Protein AF-A0A3B8KZJ3-F1 (afdb_monomer_lite)

Sequence (94 aa):
MYQVWADASAAFGMRLHFCVLSVMMGHSCVAVPYDPKVSSFANEWHLPQWSGVGMLPALEARDDDLPGRLAETREALTITMRDALEKVFPGRSK

Secondary structure (DSSP, 8-state):
--HHHHT-S-EEESSHHHHHHHHHTT--EEE--SSHHHHHHHHHTT--B--SSSS---S-S--TTHHHHHHHHHHHHHHHHHHHHHHHSTT---

Structure (mmCIF, N/CA/C/O backbone):
data_AF-A0A3B8KZJ3-F1
#
_entry.id   AF-A0A3B8KZJ3-F1
#
loop_
_atom_site.group_PDB
_atom_site.id
_atom_site.type_symbol
_atom_site.label_atom_id
_atom_site.label_alt_id
_atom_site.label_comp_id
_atom_site.label_asym_id
_atom_site.label_entity_id
_atom_site.label_seq_id
_atom_site.pdbx_PDB_ins_code
_atom_site.Cartn_x
_atom_site.Cartn_y
_atom_site.Cartn_z
_atom_site.occupancy
_atom_site.B_iso_or_equiv
_atom_site.auth_seq_id
_atom_site.auth_comp_id
_atom_site.auth_asym_id
_atom_site.auth_atom_id
_atom_site.pdbx_PDB_model_num
ATOM 1 N N . MET A 1 1 ? -13.630 -15.453 0.209 1.00 53.00 1 MET A N 1
ATOM 2 C CA . MET A 1 1 ? -12.434 -14.840 -0.410 1.00 53.00 1 MET A CA 1
ATOM 3 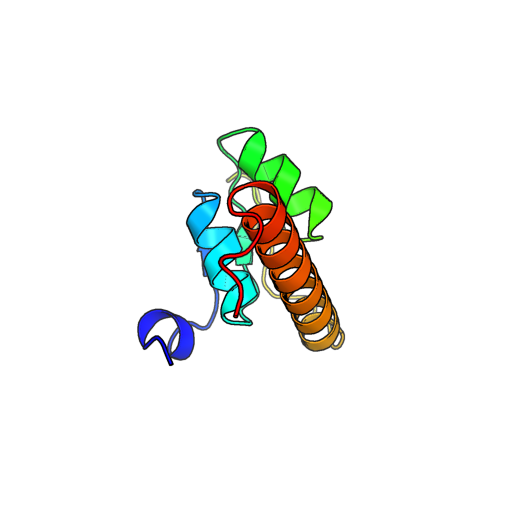C C . MET A 1 1 ? -12.893 -14.156 -1.690 1.00 53.00 1 MET A C 1
ATOM 5 O O . MET A 1 1 ? -13.686 -14.763 -2.398 1.00 53.00 1 MET A O 1
ATOM 9 N N . TYR A 1 2 ? -12.525 -12.896 -1.945 1.00 72.69 2 TYR A N 1
ATOM 10 C CA . TYR A 1 2 ? -12.969 -12.198 -3.160 1.00 72.69 2 TYR A CA 1
ATOM 11 C C . TYR A 1 2 ? -12.239 -12.777 -4.373 1.00 72.69 2 TYR A C 1
ATOM 13 O O . TYR A 1 2 ? -11.019 -12.669 -4.465 1.00 72.69 2 TYR A O 1
ATOM 21 N N . GLN A 1 3 ? -12.993 -13.397 -5.279 1.00 78.12 3 GLN A N 1
ATOM 22 C CA . GLN A 1 3 ? -12.465 -14.216 -6.374 1.00 78.12 3 GLN A CA 1
ATOM 23 C C . GLN A 1 3 ? -11.489 -13.451 -7.284 1.00 78.12 3 GLN A C 1
ATOM 25 O O . GLN A 1 3 ? -10.453 -13.977 -7.661 1.00 78.12 3 GLN A O 1
ATOM 30 N N . VAL A 1 4 ? -11.746 -12.157 -7.506 1.00 82.06 4 VAL A N 1
ATOM 31 C CA . VAL A 1 4 ? -10.887 -11.273 -8.313 1.00 82.06 4 VAL A CA 1
ATOM 32 C C . VAL A 1 4 ? -9.468 -11.121 -7.751 1.00 82.06 4 VAL A C 1
ATOM 34 O O . VAL A 1 4 ? -8.528 -11.029 -8.530 1.00 82.06 4 VAL A O 1
ATOM 37 N N . TRP A 1 5 ? -9.292 -11.092 -6.425 1.00 82.12 5 TRP A N 1
ATOM 38 C CA . TRP A 1 5 ? -7.956 -11.012 -5.819 1.00 82.12 5 TRP A CA 1
ATOM 39 C C . TRP A 1 5 ? -7.301 -12.389 -5.739 1.00 82.12 5 TRP A C 1
ATOM 41 O O . TRP A 1 5 ? -6.123 -12.511 -6.046 1.00 82.12 5 TRP A O 1
ATOM 51 N N . ALA A 1 6 ? -8.070 -13.431 -5.412 1.00 78.81 6 ALA A N 1
ATOM 52 C CA . ALA A 1 6 ? -7.555 -14.796 -5.298 1.00 78.81 6 ALA A CA 1
ATOM 53 C C . ALA A 1 6 ? -6.913 -15.315 -6.598 1.00 78.81 6 ALA A C 1
ATOM 55 O O . ALA A 1 6 ? -5.894 -15.998 -6.537 1.00 78.81 6 ALA A O 1
ATOM 56 N N . ASP A 1 7 ? -7.476 -14.952 -7.753 1.00 82.94 7 ASP A N 1
ATOM 57 C CA . ASP A 1 7 ? -6.987 -15.389 -9.066 1.00 82.94 7 ASP A CA 1
ATOM 58 C C . ASP A 1 7 ? -5.893 -14.463 -9.641 1.00 82.94 7 ASP A C 1
ATOM 60 O O . ASP A 1 7 ? -5.313 -14.747 -10.692 1.00 82.94 7 ASP A O 1
ATOM 64 N N . ALA A 1 8 ? -5.596 -13.339 -8.979 1.00 80.00 8 ALA A N 1
ATOM 65 C CA . ALA A 1 8 ? -4.649 -12.348 -9.472 1.00 80.00 8 ALA A CA 1
ATOM 66 C C . ALA A 1 8 ? -3.210 -12.660 -9.037 1.00 80.00 8 ALA A C 1
ATOM 68 O O . ALA A 1 8 ? -2.897 -12.745 -7.850 1.00 80.00 8 ALA A O 1
ATOM 69 N N . SER A 1 9 ? -2.292 -12.721 -10.005 1.00 75.25 9 SER A N 1
ATOM 70 C CA . SER A 1 9 ? -0.850 -12.833 -9.731 1.00 75.25 9 SER A CA 1
ATOM 71 C C . SER A 1 9 ? -0.223 -11.517 -9.253 1.00 75.25 9 SER A C 1
ATOM 73 O O . SER A 1 9 ? 0.870 -11.526 -8.695 1.00 75.25 9 SER A O 1
ATOM 75 N N . ALA A 1 10 ? -0.891 -10.385 -9.494 1.00 77.62 10 ALA A N 1
ATOM 76 C CA . ALA A 1 10 ? -0.404 -9.052 -9.163 1.00 77.62 10 ALA A CA 1
ATOM 77 C C . ALA A 1 10 ? -1.544 -8.025 -9.131 1.00 77.62 10 ALA A C 1
ATOM 79 O O . ALA A 1 10 ? -2.524 -8.163 -9.865 1.00 77.62 10 ALA A O 1
ATOM 80 N N . ALA A 1 11 ? -1.382 -6.962 -8.341 1.00 87.44 11 ALA A N 1
ATOM 81 C CA . ALA A 1 11 ? -2.299 -5.825 -8.314 1.00 87.44 11 ALA A CA 1
ATOM 82 C C . ALA A 1 11 ? -1.579 -4.532 -8.733 1.00 87.44 11 ALA A C 1
ATOM 84 O O . ALA A 1 11 ? -0.515 -4.205 -8.211 1.00 87.44 11 ALA A O 1
ATOM 85 N N . PHE A 1 12 ? -2.180 -3.777 -9.656 1.00 89.56 12 PHE A N 1
ATOM 86 C CA . PHE A 1 12 ? -1.682 -2.478 -10.121 1.00 89.56 12 PHE A CA 1
ATOM 87 C C . PHE A 1 12 ? -2.799 -1.447 -10.021 1.00 89.56 12 PHE A C 1
ATOM 89 O O . PHE A 1 12 ? -3.873 -1.621 -10.600 1.00 89.56 12 PHE A O 1
ATOM 96 N N . GLY A 1 13 ? -2.563 -0.385 -9.257 1.00 90.38 13 GLY A N 1
ATOM 97 C CA . GLY A 1 13 ? -3.634 0.471 -8.772 1.00 90.38 13 GLY A CA 1
ATOM 98 C C . GLY A 1 13 ? -3.338 1.950 -8.876 1.00 90.38 13 GLY A C 1
ATOM 99 O O . GLY A 1 13 ? -2.486 2.468 -8.166 1.00 90.38 13 GLY A O 1
ATOM 100 N N . MET A 1 14 ? -4.127 2.661 -9.675 1.00 94.94 14 MET A N 1
ATOM 101 C CA . MET A 1 14 ? -4.138 4.126 -9.656 1.00 9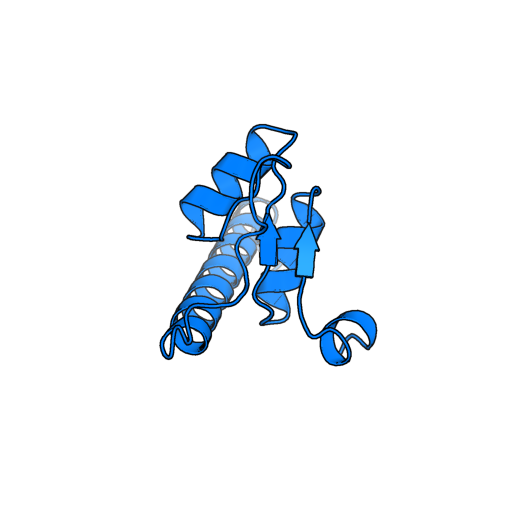4.94 14 MET A CA 1
ATOM 102 C C . MET A 1 14 ? -4.962 4.697 -8.495 1.00 94.94 14 MET A C 1
ATOM 104 O O . MET A 1 14 ? -4.718 5.800 -8.019 1.00 94.94 14 MET A O 1
ATOM 108 N N . ARG A 1 15 ? -5.998 3.979 -8.052 1.00 94.56 15 ARG A N 1
ATOM 109 C CA . ARG A 1 15 ? -6.967 4.471 -7.063 1.00 94.56 15 ARG A CA 1
ATOM 110 C C . ARG A 1 15 ? -6.524 4.099 -5.650 1.00 94.56 15 ARG A C 1
ATOM 112 O O . ARG A 1 15 ? -6.308 2.923 -5.386 1.00 94.56 15 ARG A O 1
ATOM 119 N N . LEU A 1 16 ? -6.553 5.063 -4.724 1.00 93.19 16 LEU A N 1
ATOM 120 C CA . LEU A 1 16 ? -6.248 4.829 -3.302 1.00 93.19 16 LEU A CA 1
ATOM 121 C C . LEU A 1 16 ? -7.011 3.623 -2.731 1.00 93.19 16 LEU A C 1
ATOM 123 O O . LEU A 1 16 ? -6.401 2.710 -2.191 1.00 93.19 16 LEU A O 1
ATOM 127 N N . HIS A 1 17 ? -8.334 3.587 -2.912 1.00 93.44 17 HIS A N 1
ATOM 128 C CA . HIS A 1 17 ? -9.169 2.494 -2.403 1.00 93.44 17 HIS A CA 1
ATOM 129 C C . HIS A 1 17 ? -8.762 1.125 -2.951 1.00 93.44 17 HIS A C 1
ATOM 131 O O . HIS A 1 17 ? -8.819 0.139 -2.230 1.00 93.44 17 HIS A O 1
ATOM 137 N N . PHE A 1 18 ? -8.330 1.057 -4.210 1.00 93.00 18 PHE A N 1
ATOM 138 C CA . PHE A 1 18 ? -7.859 -0.195 -4.788 1.00 93.00 18 PHE A CA 1
ATOM 139 C C . PHE A 1 18 ? -6.557 -0.657 -4.121 1.00 93.00 18 PHE A C 1
ATOM 141 O O . PHE A 1 18 ? -6.432 -1.837 -3.798 1.00 93.00 18 PHE A O 1
ATOM 148 N N . CYS A 1 19 ? -5.617 0.261 -3.868 1.00 91.81 19 CYS A N 1
ATOM 149 C CA . CYS A 1 19 ? -4.371 -0.055 -3.167 1.00 91.81 19 CYS A CA 1
ATOM 150 C C . CYS A 1 19 ? -4.650 -0.551 -1.742 1.00 91.81 19 CYS A C 1
ATOM 152 O O . CYS A 1 19 ? -4.151 -1.601 -1.350 1.00 91.81 19 CYS A O 1
ATOM 154 N N . VAL A 1 20 ? -5.519 0.152 -1.008 1.00 91.56 20 VAL A N 1
ATOM 155 C CA . VAL A 1 20 ? -5.960 -0.233 0.343 1.00 91.56 20 VAL A CA 1
ATOM 156 C C . VAL A 1 20 ? -6.574 -1.633 0.348 1.00 91.56 20 VAL A C 1
ATOM 158 O O . VAL A 1 20 ? -6.146 -2.490 1.117 1.00 91.56 20 VAL A O 1
ATOM 161 N N . LEU A 1 21 ? -7.547 -1.890 -0.533 1.00 91.44 21 LEU A N 1
ATOM 162 C CA . LEU A 1 21 ? -8.213 -3.191 -0.609 1.00 91.44 21 LEU A CA 1
ATOM 163 C C . LEU A 1 21 ? -7.231 -4.307 -0.965 1.00 91.44 21 LEU A C 1
ATOM 165 O O . LEU A 1 21 ? -7.299 -5.379 -0.377 1.00 91.44 21 LEU A O 1
ATOM 169 N N . SER A 1 22 ? -6.293 -4.056 -1.874 1.00 89.69 22 SER A N 1
ATOM 170 C CA . SER A 1 22 ? -5.303 -5.059 -2.274 1.00 89.69 22 SER A CA 1
ATOM 171 C C . SER A 1 22 ? -4.408 -5.482 -1.112 1.00 89.69 22 SER A C 1
ATOM 173 O O . SER A 1 22 ? -4.233 -6.680 -0.892 1.00 89.69 22 SER A O 1
ATOM 175 N N . VAL A 1 23 ? -3.947 -4.527 -0.300 1.00 87.00 23 VAL A N 1
ATOM 176 C CA . VAL A 1 23 ? -3.181 -4.832 0.917 1.00 87.00 23 VAL A CA 1
ATOM 177 C C . VAL A 1 23 ? -4.045 -5.555 1.952 1.00 87.00 23 VAL A C 1
ATOM 179 O O . VAL A 1 23 ? -3.623 -6.565 2.512 1.00 87.00 23 VAL A O 1
ATOM 182 N N . MET A 1 24 ? -5.287 -5.108 2.172 1.00 87.25 24 MET A N 1
ATOM 183 C CA . MET A 1 24 ? -6.220 -5.789 3.083 1.00 87.25 24 MET A CA 1
ATOM 184 C C . MET A 1 24 ? -6.519 -7.233 2.663 1.00 87.25 24 MET A C 1
ATOM 186 O O . MET A 1 24 ? -6.797 -8.080 3.514 1.00 87.25 24 MET A O 1
ATOM 190 N N . MET A 1 25 ? -6.456 -7.517 1.364 1.00 86.25 25 MET A N 1
ATOM 191 C CA . MET A 1 25 ? -6.614 -8.854 0.799 1.00 86.25 25 MET A CA 1
ATOM 192 C C . MET A 1 25 ? -5.322 -9.681 0.813 1.00 86.25 25 MET A C 1
ATOM 194 O O . MET A 1 25 ? -5.372 -10.860 0.479 1.00 86.25 25 MET A O 1
ATOM 198 N N . GLY A 1 26 ? -4.197 -9.107 1.250 1.00 81.31 26 GLY A N 1
ATOM 199 C CA . GLY A 1 26 ? -2.902 -9.784 1.343 1.00 81.31 26 GLY A CA 1
ATOM 200 C C . GLY A 1 26 ? -2.128 -9.847 0.026 1.00 81.31 26 GLY A C 1
ATOM 201 O O . GLY A 1 26 ? -1.239 -10.681 -0.108 1.00 81.31 26 GLY A O 1
ATOM 202 N N . HIS A 1 27 ? -2.451 -8.993 -0.948 1.00 82.12 27 HIS A N 1
ATOM 203 C CA . HIS A 1 27 ? -1.761 -8.943 -2.236 1.00 82.12 27 HIS A CA 1
ATOM 204 C C . HIS A 1 27 ? -0.800 -7.755 -2.307 1.00 82.12 27 HIS A C 1
ATOM 206 O O . HIS A 1 27 ? -1.152 -6.632 -1.941 1.00 82.12 27 HIS A O 1
ATOM 212 N N . SER A 1 28 ? 0.397 -7.996 -2.852 1.00 76.31 28 SER A N 1
ATOM 213 C CA . SER A 1 28 ? 1.331 -6.927 -3.209 1.00 76.31 28 SER A CA 1
ATOM 214 C C . SER A 1 28 ? 0.720 -6.056 -4.304 1.00 76.31 28 SER A C 1
ATOM 216 O O . SER A 1 28 ? 0.350 -6.552 -5.372 1.00 76.31 28 SER A O 1
ATOM 218 N N . CYS A 1 29 ? 0.579 -4.763 -4.017 1.00 87.69 29 CYS A N 1
ATOM 219 C CA . CYS A 1 29 ? 0.011 -3.788 -4.935 1.00 87.69 29 CYS A CA 1
ATOM 220 C C . CYS A 1 29 ? 1.066 -2.766 -5.339 1.00 87.69 29 CYS A C 1
ATOM 222 O O . CYS A 1 29 ? 1.619 -2.074 -4.487 1.00 87.69 29 CYS A O 1
ATOM 224 N N . VAL A 1 30 ? 1.272 -2.607 -6.645 1.00 90.75 30 VAL A N 1
ATOM 225 C CA . VAL A 1 30 ? 2.028 -1.484 -7.201 1.00 90.75 30 VAL A CA 1
ATOM 226 C C . VAL A 1 30 ? 1.092 -0.293 -7.345 1.00 90.75 30 VAL A C 1
ATOM 228 O O . VAL A 1 30 ? 0.105 -0.331 -8.087 1.00 90.75 30 VAL A O 1
ATOM 231 N N . ALA A 1 31 ? 1.390 0.775 -6.616 1.00 92.38 31 ALA A N 1
ATOM 232 C CA . ALA A 1 31 ? 0.667 2.028 -6.705 1.00 92.38 31 ALA A CA 1
ATOM 233 C C . ALA A 1 31 ? 1.104 2.810 -7.950 1.00 92.38 31 ALA A 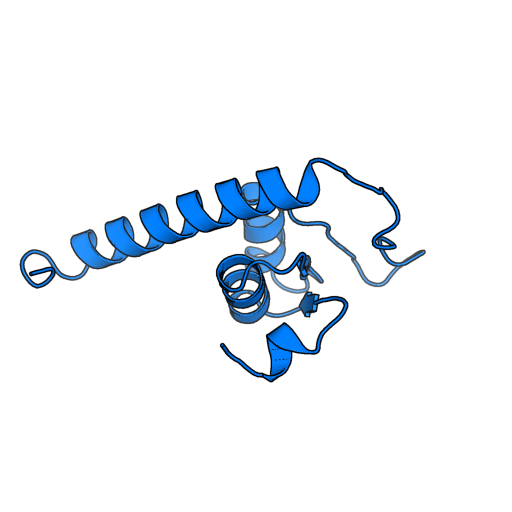C 1
ATOM 235 O O . ALA A 1 31 ? 2.291 2.968 -8.223 1.00 92.38 31 ALA A O 1
ATOM 236 N N . VAL A 1 32 ? 0.137 3.344 -8.688 1.00 93.25 32 VAL A N 1
ATOM 237 C CA . VAL A 1 32 ? 0.357 4.189 -9.868 1.00 93.25 32 VAL A CA 1
ATOM 238 C C . VAL A 1 32 ? -0.171 5.590 -9.546 1.00 93.25 32 VAL A C 1
ATOM 240 O O . VAL A 1 32 ? -1.328 5.906 -9.839 1.00 93.25 32 VAL A O 1
ATOM 243 N N . PRO A 1 33 ? 0.608 6.419 -8.829 1.00 91.75 33 PRO A N 1
ATOM 244 C CA . PRO A 1 33 ? 0.095 7.652 -8.258 1.00 91.75 33 PRO A CA 1
ATOM 245 C C . PRO A 1 33 ? -0.133 8.715 -9.334 1.00 91.75 33 PRO A C 1
ATOM 247 O O . PRO A 1 33 ? 0.807 9.255 -9.906 1.00 91.75 33 PRO A O 1
ATOM 250 N N . TYR A 1 34 ? -1.399 9.059 -9.559 1.00 88.94 34 TYR A N 1
ATOM 251 C CA . TYR A 1 34 ? -1.795 10.256 -10.314 1.00 88.94 34 TYR A CA 1
ATOM 252 C C . TYR A 1 34 ? -2.322 11.377 -9.397 1.00 88.94 34 TYR A C 1
ATOM 254 O O . TYR A 1 34 ? -2.483 12.515 -9.827 1.00 88.94 34 TYR A O 1
ATOM 262 N N . ASP A 1 35 ? -2.622 11.049 -8.137 1.00 92.69 35 ASP A N 1
ATOM 263 C CA . ASP A 1 35 ? -3.142 11.945 -7.101 1.00 92.69 35 ASP A CA 1
ATOM 264 C C . ASP A 1 35 ? -2.204 11.870 -5.881 1.00 92.69 35 ASP A C 1
ATOM 266 O O . ASP A 1 35 ? -1.804 10.756 -5.515 1.00 92.69 35 ASP A O 1
ATOM 270 N N . PRO A 1 36 ? -1.862 13.003 -5.232 1.00 93.75 36 PRO A N 1
ATOM 271 C CA . PRO A 1 36 ? -0.948 13.033 -4.089 1.00 93.75 36 PRO A CA 1
ATOM 272 C C . PRO A 1 36 ? -1.304 12.064 -2.960 1.00 93.75 36 PRO A C 1
ATOM 274 O O . PRO A 1 36 ? -0.416 11.519 -2.314 1.00 93.75 36 PRO A O 1
ATOM 277 N N . LYS A 1 37 ? -2.590 11.772 -2.733 1.00 93.81 37 LYS A N 1
ATOM 278 C CA . LYS A 1 37 ? -2.982 10.828 -1.673 1.00 93.81 37 LYS A CA 1
ATOM 279 C C . LYS A 1 37 ? -2.520 9.397 -1.946 1.00 93.81 37 LYS A C 1
ATOM 281 O O . LYS A 1 37 ? -2.338 8.622 -1.016 1.00 93.81 37 LYS A O 1
ATOM 286 N N . VAL A 1 38 ? -2.350 9.034 -3.217 1.00 93.50 38 VAL A N 1
ATOM 287 C CA . VAL A 1 38 ? -1.926 7.689 -3.623 1.00 93.50 38 VAL A CA 1
ATOM 288 C C . VAL A 1 38 ? -0.433 7.519 -3.376 1.00 93.50 38 VAL A C 1
ATOM 290 O O . VAL A 1 38 ? -0.028 6.476 -2.871 1.00 93.50 38 VAL A O 1
ATOM 293 N N . SER A 1 39 ? 0.377 8.543 -3.668 1.00 93.62 39 SER A N 1
ATOM 294 C CA . SER A 1 39 ? 1.808 8.521 -3.352 1.00 93.62 39 SER A CA 1
ATOM 295 C C . SER A 1 39 ? 2.055 8.627 -1.849 1.00 93.62 39 SER A C 1
ATOM 297 O O . SER A 1 39 ? 2.877 7.880 -1.330 1.00 93.62 39 SER A O 1
ATOM 299 N N . SER A 1 40 ? 1.314 9.476 -1.125 1.00 93.75 40 SER A N 1
ATOM 300 C CA . SER A 1 40 ? 1.383 9.533 0.343 1.00 93.75 40 SER A CA 1
ATOM 301 C C . SER A 1 40 ? 1.092 8.174 0.973 1.00 93.75 40 SER A C 1
ATOM 303 O O . SER A 1 40 ? 1.897 7.696 1.763 1.00 93.75 40 SER A O 1
ATOM 305 N N . PHE A 1 41 ? 0.004 7.518 0.559 1.00 91.75 41 PHE A N 1
ATOM 306 C CA . PHE A 1 41 ? -0.336 6.179 1.028 1.00 91.75 41 PHE A CA 1
ATOM 307 C C . PHE A 1 41 ? 0.756 5.160 0.692 1.00 91.75 41 PHE A C 1
ATOM 309 O O . PHE A 1 41 ? 1.232 4.439 1.557 1.00 91.75 41 PHE A O 1
ATOM 316 N N . ALA A 1 42 ? 1.198 5.103 -0.562 1.00 90.19 42 ALA A N 1
ATOM 317 C CA . ALA A 1 42 ? 2.207 4.127 -0.946 1.00 90.19 42 ALA A CA 1
ATOM 318 C C . ALA A 1 42 ? 3.553 4.349 -0.229 1.00 90.19 42 ALA A C 1
ATOM 320 O O . ALA A 1 42 ? 4.229 3.376 0.077 1.00 90.19 42 ALA A O 1
ATOM 321 N N . ASN A 1 43 ? 3.920 5.592 0.092 1.00 90.31 43 ASN A N 1
ATOM 322 C CA . ASN A 1 43 ? 5.104 5.883 0.904 1.00 90.31 43 ASN A CA 1
ATOM 323 C C . ASN A 1 43 ? 4.933 5.439 2.362 1.00 90.31 43 ASN A C 1
ATOM 325 O O . ASN A 1 43 ? 5.829 4.801 2.906 1.00 90.31 43 ASN A O 1
ATOM 329 N N . GLU A 1 44 ? 3.796 5.773 2.979 1.00 88.56 44 GLU A N 1
ATOM 330 C CA . GLU A 1 44 ? 3.479 5.431 4.373 1.00 88.56 44 GLU A CA 1
ATOM 331 C C . GLU A 1 44 ? 3.447 3.915 4.599 1.00 88.56 44 GLU A C 1
ATOM 333 O O . GLU A 1 44 ? 3.920 3.427 5.618 1.00 88.56 44 GLU A O 1
ATOM 338 N N . TRP A 1 45 ? 2.942 3.174 3.615 1.00 82.06 45 TRP A N 1
ATOM 339 C CA . TRP A 1 45 ? 2.726 1.729 3.692 1.00 82.06 45 TRP A CA 1
ATOM 340 C C . TRP A 1 45 ? 3.760 0.920 2.897 1.00 82.06 45 TRP A C 1
ATOM 342 O O . TRP A 1 45 ? 3.530 -0.247 2.591 1.00 82.06 45 TRP A O 1
ATOM 352 N N . HIS A 1 46 ? 4.887 1.546 2.536 1.00 83.50 46 HIS A N 1
ATOM 353 C CA . HIS A 1 46 ? 6.023 0.922 1.844 1.00 83.50 46 HIS A CA 1
ATOM 354 C C . HIS A 1 46 ? 5.644 0.113 0.590 1.00 83.50 46 HIS A C 1
ATOM 356 O O . HIS A 1 46 ? 6.221 -0.938 0.298 1.00 83.50 46 HIS A O 1
ATOM 362 N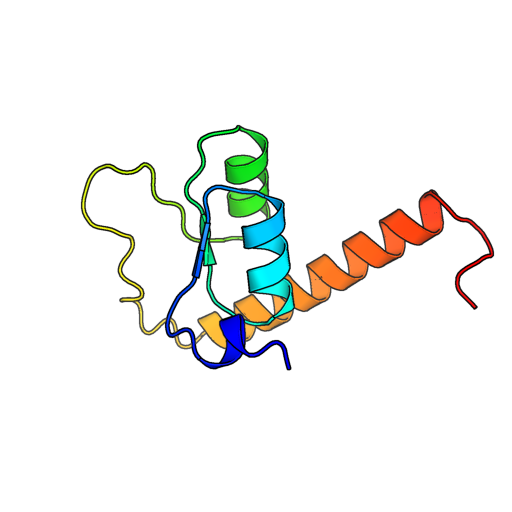 N . LEU A 1 47 ? 4.665 0.607 -0.168 1.00 85.12 47 LEU A N 1
ATOM 363 C CA . LEU A 1 47 ? 4.219 -0.019 -1.404 1.00 85.12 47 LEU A CA 1
ATOM 364 C C . LEU A 1 47 ? 5.095 0.415 -2.584 1.00 85.12 47 LEU A C 1
ATOM 366 O O . LEU A 1 47 ? 5.447 1.595 -2.692 1.00 85.12 47 LEU A O 1
ATOM 370 N N . PRO A 1 48 ? 5.391 -0.501 -3.522 1.00 87.75 48 PRO A N 1
ATOM 371 C CA . PRO A 1 48 ? 6.069 -0.140 -4.756 1.00 87.75 48 PRO A CA 1
ATOM 372 C C . PRO A 1 48 ? 5.244 0.885 -5.538 1.00 87.75 48 PRO A C 1
ATOM 374 O O . PRO A 1 48 ? 4.021 0.777 -5.638 1.00 87.75 48 PRO A O 1
ATOM 377 N N . GLN A 1 49 ? 5.922 1.875 -6.116 1.00 89.31 49 GLN A N 1
ATOM 378 C CA . GLN A 1 49 ? 5.300 2.915 -6.932 1.00 89.31 49 GLN A CA 1
ATOM 379 C C . GLN A 1 49 ? 5.799 2.851 -8.371 1.00 89.31 49 GLN A C 1
ATOM 381 O O . GLN A 1 49 ? 6.975 2.593 -8.620 1.00 89.31 49 GLN A O 1
ATOM 386 N N . TRP A 1 50 ? 4.911 3.143 -9.317 1.00 90.69 50 TRP A N 1
ATOM 387 C CA . TRP A 1 50 ? 5.253 3.277 -10.726 1.00 90.69 50 TRP A CA 1
ATOM 388 C C . TRP A 1 50 ? 4.608 4.520 -11.331 1.00 90.69 50 TRP A C 1
ATOM 390 O O . TRP A 1 50 ? 3.394 4.690 -11.281 1.00 90.69 50 TRP A O 1
ATOM 400 N N . SER A 1 51 ? 5.418 5.388 -11.934 1.00 85.81 51 SER A N 1
ATOM 401 C CA . SER A 1 51 ? 4.971 6.652 -12.534 1.00 85.81 51 SER A CA 1
ATOM 402 C C . SER A 1 51 ? 4.612 6.538 -14.022 1.00 85.81 51 SER A C 1
ATOM 404 O O . SER A 1 51 ? 4.433 7.553 -14.691 1.00 85.81 51 SER A O 1
ATOM 406 N N . GLY A 1 52 ? 4.519 5.318 -14.563 1.00 81.25 52 GLY A N 1
ATOM 407 C CA . GLY A 1 52 ? 4.221 5.082 -15.981 1.00 81.25 52 GLY A CA 1
ATOM 408 C C . GLY A 1 52 ? 5.423 5.239 -16.920 1.00 81.25 52 GLY A C 1
ATOM 409 O O . GLY A 1 52 ? 5.273 5.082 -18.129 1.00 81.25 52 GLY A O 1
ATOM 410 N N . VAL A 1 53 ? 6.611 5.535 -16.385 1.00 80.56 53 VAL A N 1
ATOM 411 C CA . VAL A 1 53 ? 7.861 5.674 -17.144 1.00 80.56 53 VAL A CA 1
ATOM 412 C C . VAL A 1 53 ? 8.866 4.622 -16.681 1.00 80.56 53 VAL A C 1
ATOM 414 O O . VAL A 1 53 ? 8.987 4.354 -15.488 1.00 80.56 53 VAL A O 1
ATOM 417 N N . GLY A 1 54 ? 9.609 4.051 -17.631 1.00 74.31 54 GLY A N 1
ATOM 418 C CA . GLY A 1 54 ? 10.600 3.009 -17.365 1.00 74.31 54 GLY A CA 1
ATOM 419 C C . GLY A 1 54 ? 9.976 1.625 -17.197 1.00 74.31 54 GLY A C 1
ATOM 420 O O . GLY A 1 54 ? 8.781 1.432 -17.432 1.00 74.31 54 GLY A O 1
ATOM 421 N N . MET A 1 55 ? 10.801 0.649 -16.810 1.00 76.38 55 MET A N 1
ATOM 422 C CA . MET A 1 55 ? 10.293 -0.684 -16.497 1.00 76.38 55 MET A CA 1
ATOM 423 C C . MET A 1 55 ? 9.273 -0.584 -15.365 1.00 76.38 55 MET A C 1
ATOM 425 O O . MET A 1 55 ? 9.479 0.161 -14.403 1.00 76.38 55 MET A O 1
ATOM 429 N N . LEU A 1 56 ? 8.181 -1.348 -15.476 1.00 74.19 56 LEU A N 1
ATOM 430 C CA . LEU A 1 56 ? 7.350 -1.624 -14.310 1.00 74.19 56 LEU A CA 1
ATOM 431 C C . LEU A 1 56 ? 8.274 -2.104 -13.187 1.00 74.19 56 LEU A C 1
ATOM 433 O O . LEU A 1 56 ? 9.234 -2.818 -13.495 1.00 74.19 56 LEU A O 1
ATOM 437 N N . PRO A 1 57 ? 8.004 -1.745 -11.918 1.00 66.75 57 PRO A N 1
ATOM 438 C CA . PRO A 1 57 ? 8.564 -2.459 -10.793 1.00 66.75 57 PRO A CA 1
ATOM 439 C C . PRO A 1 57 ? 8.112 -3.892 -11.004 1.00 66.75 57 PRO A C 1
ATOM 441 O O . PRO A 1 57 ? 6.966 -4.259 -10.738 1.00 66.75 57 PRO A O 1
ATOM 444 N N . ALA A 1 58 ? 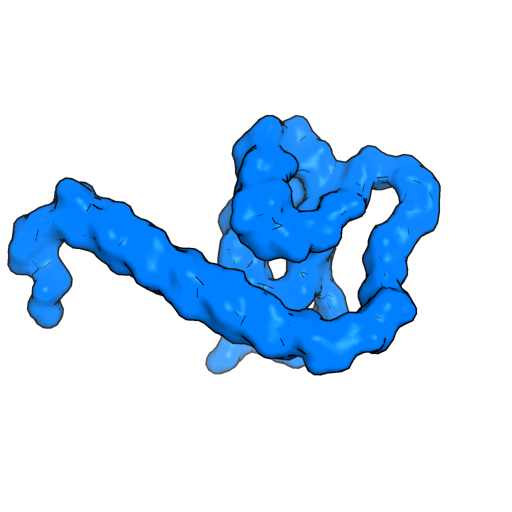8.976 -4.666 -11.646 1.00 56.34 58 ALA A N 1
ATOM 445 C CA . ALA A 1 58 ? 8.756 -6.065 -11.807 1.00 56.34 58 ALA A CA 1
ATOM 446 C C . ALA A 1 58 ? 8.653 -6.574 -10.371 1.00 56.34 58 ALA A C 1
ATOM 448 O O . ALA A 1 58 ? 9.305 -6.046 -9.461 1.00 56.34 58 ALA A O 1
ATOM 449 N N . LEU A 1 59 ? 7.785 -7.545 -10.128 1.00 55.12 59 LEU A N 1
ATOM 450 C CA . LEU A 1 59 ? 7.653 -8.193 -8.820 1.00 55.12 59 LEU A CA 1
ATOM 451 C C . LEU A 1 59 ? 8.935 -9.008 -8.492 1.00 55.12 59 LEU A C 1
ATOM 453 O O . LEU A 1 59 ? 8.857 -10.092 -7.936 1.00 55.12 59 LEU A O 1
ATOM 457 N N . GLU A 1 60 ? 10.102 -8.526 -8.937 1.00 42.97 60 GLU A N 1
ATOM 458 C CA . GLU A 1 60 ? 11.343 -9.224 -9.269 1.00 42.97 60 GLU A CA 1
ATOM 459 C C . GLU A 1 60 ? 12.369 -9.244 -8.153 1.00 42.97 60 GLU A C 1
ATOM 461 O O . GLU A 1 60 ? 13.351 -9.977 -8.252 1.00 42.97 60 GLU A O 1
ATOM 466 N N . ALA A 1 61 ? 12.143 -8.552 -7.046 1.00 47.19 61 ALA A N 1
ATOM 467 C CA . ALA A 1 61 ? 12.726 -9.089 -5.838 1.00 47.19 61 ALA A CA 1
ATOM 468 C C . ALA A 1 61 ? 11.863 -10.303 -5.477 1.00 47.19 61 ALA A C 1
ATOM 470 O O . ALA A 1 61 ? 10.688 -10.140 -5.143 1.00 47.19 61 ALA A O 1
ATOM 471 N N . ARG A 1 62 ? 12.442 -11.514 -5.484 1.00 51.12 62 ARG A N 1
ATOM 472 C CA . ARG A 1 62 ? 12.087 -12.487 -4.439 1.00 51.12 62 ARG A CA 1
ATOM 473 C C . ARG A 1 62 ? 12.436 -11.804 -3.126 1.00 51.12 62 ARG A C 1
ATOM 475 O O . ARG A 1 62 ? 13.522 -11.957 -2.585 1.00 51.12 62 ARG A O 1
ATOM 482 N N . ASP A 1 63 ? 11.555 -10.910 -2.726 1.00 61.72 63 ASP A N 1
ATOM 483 C CA . ASP A 1 63 ? 11.559 -10.294 -1.434 1.00 61.72 63 ASP A CA 1
ATOM 484 C C . ASP A 1 63 ? 10.911 -11.366 -0.573 1.00 61.72 63 ASP A C 1
ATOM 486 O O . ASP A 1 63 ? 9.688 -11.467 -0.488 1.00 61.72 63 ASP A O 1
ATOM 490 N N . ASP A 1 64 ? 11.748 -12.274 -0.067 1.00 66.81 64 ASP A N 1
ATOM 491 C CA . ASP A 1 64 ? 11.309 -13.368 0.800 1.00 66.81 64 ASP A CA 1
ATOM 492 C C . ASP A 1 64 ? 10.590 -12.816 2.050 1.00 66.81 64 ASP A C 1
ATOM 494 O O . ASP A 1 64 ? 9.819 -13.533 2.687 1.00 66.81 64 ASP A O 1
ATOM 498 N N . ASP A 1 65 ? 10.781 -11.525 2.349 1.00 72.62 65 ASP A N 1
ATOM 499 C CA . ASP A 1 65 ? 10.119 -10.772 3.409 1.00 72.62 65 ASP A CA 1
ATOM 500 C C . ASP A 1 65 ? 8.831 -10.049 2.957 1.00 72.62 65 ASP A C 1
ATOM 502 O O . ASP A 1 65 ? 8.055 -9.575 3.785 1.00 72.62 65 ASP A O 1
ATOM 506 N N . LEU A 1 66 ? 8.506 -10.014 1.658 1.00 73.19 66 LEU A N 1
ATOM 507 C CA . LEU A 1 66 ? 7.260 -9.418 1.156 1.00 73.19 66 LEU A CA 1
ATOM 508 C C . LEU A 1 66 ? 6.005 -9.986 1.839 1.00 73.19 66 LEU A C 1
ATOM 510 O O . LEU A 1 66 ? 5.133 -9.188 2.185 1.00 73.19 66 LEU A O 1
ATOM 514 N N . PRO A 1 67 ? 5.871 -11.307 2.078 1.00 76.31 67 PRO A N 1
ATOM 515 C CA . PRO A 1 67 ? 4.738 -11.838 2.832 1.00 76.31 67 PRO A CA 1
ATOM 516 C C . PRO A 1 67 ? 4.674 -11.309 4.272 1.00 76.31 67 PRO A C 1
ATOM 518 O O . PRO A 1 67 ? 3.581 -11.002 4.748 1.00 76.31 67 PRO A O 1
ATOM 521 N N . GLY A 1 68 ? 5.825 -11.177 4.944 1.00 80.19 68 GLY A N 1
ATOM 522 C CA . GLY A 1 68 ? 5.935 -10.637 6.302 1.00 80.19 68 GLY A CA 1
ATOM 523 C C . GLY A 1 68 ? 5.532 -9.168 6.346 1.00 80.19 68 GLY A C 1
ATOM 524 O O . GLY A 1 68 ? 4.567 -8.806 7.018 1.00 80.19 68 GLY A O 1
ATOM 525 N N . ARG A 1 69 ? 6.165 -8.343 5.508 1.00 78.81 69 ARG A N 1
ATOM 526 C CA . ARG A 1 69 ? 5.846 -6.918 5.383 1.00 78.81 69 ARG A CA 1
ATOM 527 C C . ARG A 1 69 ? 4.392 -6.680 4.983 1.00 78.81 69 ARG A C 1
ATOM 529 O O . ARG A 1 69 ? 3.762 -5.766 5.506 1.00 78.81 69 ARG A O 1
ATOM 536 N N . LEU A 1 70 ? 3.814 -7.490 4.091 1.00 81.12 70 LEU A N 1
ATOM 537 C CA . LEU A 1 70 ? 2.391 -7.390 3.738 1.00 81.12 70 LEU A CA 1
ATOM 538 C C . LEU A 1 70 ? 1.478 -7.729 4.915 1.00 81.12 70 LEU A C 1
ATOM 540 O O . LEU A 1 70 ? 0.455 -7.066 5.086 1.00 81.12 70 LEU A O 1
ATOM 544 N N . ALA A 1 71 ? 1.825 -8.737 5.717 1.00 84.62 71 ALA A N 1
ATOM 545 C CA . ALA A 1 71 ? 1.076 -9.078 6.920 1.00 84.62 71 ALA A CA 1
ATOM 546 C C . ALA A 1 71 ? 1.119 -7.932 7.942 1.00 84.62 71 ALA A C 1
ATOM 548 O O . ALA A 1 71 ? 0.060 -7.518 8.415 1.00 84.62 71 ALA A O 1
ATOM 549 N N . GLU A 1 72 ? 2.297 -7.357 8.193 1.00 85.94 72 GLU A N 1
ATOM 550 C CA . GLU A 1 72 ? 2.474 -6.191 9.070 1.00 85.94 72 GLU A CA 1
ATOM 551 C C . GLU A 1 72 ? 1.696 -4.972 8.559 1.00 85.94 72 GLU A C 1
ATOM 553 O O . GLU A 1 72 ? 0.930 -4.353 9.296 1.00 85.94 72 GLU A O 1
ATOM 558 N N . THR A 1 73 ? 1.823 -4.666 7.265 1.00 84.81 73 THR A N 1
ATOM 559 C CA . THR A 1 73 ? 1.114 -3.555 6.609 1.00 84.81 73 THR A CA 1
ATOM 560 C C . THR A 1 73 ? -0.400 -3.740 6.731 1.00 84.81 73 THR A C 1
ATOM 562 O O . THR A 1 73 ? -1.131 -2.805 7.055 1.00 84.81 73 THR A O 1
ATOM 565 N N . ARG A 1 74 ? -0.898 -4.962 6.513 1.00 87.56 74 ARG A N 1
ATOM 566 C CA . ARG A 1 74 ? -2.318 -5.301 6.652 1.00 87.56 74 ARG A CA 1
ATOM 567 C C . ARG A 1 74 ? -2.805 -5.164 8.092 1.00 87.56 74 ARG A C 1
ATOM 569 O O . ARG A 1 74 ? -3.913 -4.664 8.308 1.00 87.56 74 ARG A O 1
ATOM 576 N N . GLU A 1 75 ? -2.028 -5.635 9.059 1.00 89.44 75 GLU A N 1
ATOM 577 C CA . GLU A 1 75 ? -2.357 -5.520 10.477 1.00 89.44 75 GLU A CA 1
ATOM 578 C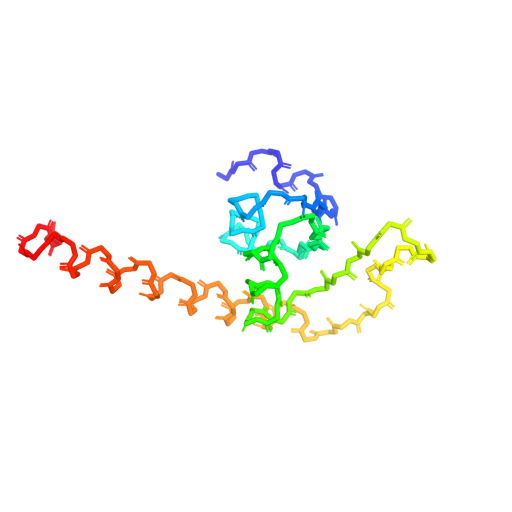 C . GLU A 1 75 ? -2.442 -4.050 10.890 1.00 89.44 75 GLU A C 1
ATOM 580 O O . GLU A 1 75 ? -3.477 -3.610 11.396 1.00 89.44 75 GLU A O 1
ATOM 585 N N . ALA A 1 76 ? -1.412 -3.268 10.577 1.00 88.19 76 ALA A N 1
ATOM 586 C CA . ALA A 1 76 ? -1.380 -1.852 10.897 1.00 88.19 76 ALA A CA 1
ATOM 587 C C . ALA A 1 76 ? -2.515 -1.076 10.197 1.00 88.19 76 ALA A C 1
ATOM 589 O O . ALA A 1 76 ? -3.192 -0.288 10.858 1.00 88.19 76 ALA A O 1
ATOM 590 N N . LEU A 1 77 ? -2.847 -1.367 8.929 1.00 88.06 77 LEU A N 1
ATOM 591 C CA . LEU A 1 77 ? -4.021 -0.780 8.259 1.00 88.06 77 LEU A CA 1
ATOM 592 C C . LEU A 1 77 ? -5.330 -1.111 8.978 1.00 88.06 77 LEU A C 1
ATOM 594 O O . LEU A 1 77 ? -6.211 -0.260 9.106 1.00 88.06 77 LEU A O 1
ATOM 598 N N . THR A 1 78 ? -5.466 -2.352 9.443 1.00 88.94 78 THR A N 1
ATOM 599 C CA . THR A 1 78 ? -6.659 -2.806 10.166 1.00 88.94 78 THR A CA 1
ATOM 600 C C . THR A 1 78 ? -6.822 -2.041 11.478 1.00 88.94 78 THR A C 1
ATOM 602 O O . THR A 1 78 ? -7.934 -1.621 11.805 1.00 88.94 78 THR A O 1
ATOM 605 N N . ILE A 1 79 ? -5.723 -1.821 12.205 1.00 91.25 79 ILE A N 1
ATOM 606 C CA . ILE A 1 79 ? -5.701 -1.015 13.431 1.00 91.25 79 ILE A CA 1
ATOM 607 C C . ILE A 1 79 ? -6.078 0.434 13.111 1.00 91.25 79 ILE A C 1
ATOM 609 O O . ILE A 1 79 ? -7.021 0.956 13.697 1.00 91.25 79 ILE A O 1
ATOM 613 N N . THR A 1 80 ? -5.440 1.059 12.116 1.00 90.69 80 THR A N 1
ATOM 614 C CA . THR A 1 80 ? -5.743 2.443 11.721 1.00 90.69 80 THR A CA 1
ATOM 615 C C . THR A 1 80 ? -7.214 2.631 11.350 1.00 90.69 80 THR A C 1
ATOM 617 O O . THR A 1 80 ? -7.839 3.607 11.768 1.00 90.69 80 THR A O 1
ATOM 620 N N . MET A 1 81 ? -7.797 1.697 10.590 1.00 88.50 81 MET A N 1
ATOM 621 C CA . MET A 1 81 ? -9.218 1.751 10.245 1.00 88.50 81 MET A CA 1
ATOM 622 C C . MET A 1 81 ? -10.118 1.603 11.471 1.00 88.50 81 MET A C 1
ATOM 624 O O . MET A 1 81 ? -11.102 2.334 11.586 1.00 88.50 81 MET A O 1
ATOM 628 N N . ARG A 1 82 ? -9.788 0.688 12.389 1.00 89.94 82 ARG A N 1
ATOM 629 C CA . ARG A 1 82 ? -10.531 0.510 13.641 1.00 89.94 82 ARG A CA 1
ATOM 630 C C . ARG A 1 82 ? -10.506 1.785 14.479 1.00 89.94 82 ARG A C 1
ATOM 632 O O . ARG A 1 82 ? -11.568 2.284 14.838 1.00 89.94 82 ARG A O 1
ATOM 639 N N . ASP A 1 83 ? -9.326 2.347 14.708 1.00 91.81 83 ASP A N 1
ATOM 640 C CA . ASP A 1 83 ? -9.148 3.563 15.503 1.00 91.81 83 ASP A CA 1
ATOM 641 C C . ASP A 1 83 ? -9.888 4.753 14.879 1.00 91.81 83 ASP A C 1
ATOM 643 O O . ASP A 1 83 ? -10.492 5.570 15.577 1.00 91.81 83 ASP A O 1
ATOM 647 N N . ALA A 1 84 ? -9.863 4.863 13.548 1.00 89.25 84 ALA A N 1
ATOM 648 C CA . ALA A 1 84 ? -10.618 5.881 12.829 1.00 89.25 84 ALA A CA 1
ATOM 649 C C . ALA A 1 84 ? -12.133 5.698 13.013 1.00 89.25 84 ALA A C 1
ATOM 651 O O . ALA A 1 84 ? -12.839 6.674 13.271 1.00 89.25 84 ALA A O 1
ATOM 652 N N . LEU A 1 85 ? -12.637 4.463 12.929 1.00 88.94 85 LEU A N 1
ATOM 653 C CA . LEU A 1 85 ? -14.050 4.162 13.161 1.00 88.94 85 LEU A CA 1
ATOM 654 C C . LEU A 1 85 ? -14.474 4.476 14.597 1.00 88.94 85 LEU A C 1
ATOM 656 O O . LEU A 1 85 ? -15.529 5.075 14.787 1.00 88.94 85 LEU A O 1
ATOM 660 N N . GLU A 1 86 ? -13.661 4.137 15.595 1.00 90.06 86 GLU A N 1
ATOM 661 C CA . GLU A 1 86 ? -13.949 4.434 17.003 1.00 90.06 86 GLU A CA 1
ATOM 662 C C . GLU A 1 86 ? -13.996 5.940 17.282 1.00 90.06 86 GLU A C 1
ATOM 664 O O . GLU A 1 86 ? -14.872 6.405 18.013 1.00 90.06 86 GLU A O 1
ATOM 669 N N . LYS A 1 87 ? -13.111 6.721 16.649 1.00 89.50 87 LYS A N 1
ATOM 670 C CA . LYS A 1 87 ? -13.125 8.191 16.740 1.00 89.50 87 LYS A CA 1
ATOM 671 C C . LYS A 1 87 ? -14.385 8.804 16.133 1.00 89.50 87 LYS A C 1
ATOM 673 O O . LYS A 1 87 ? -14.903 9.780 16.670 1.00 89.50 87 LYS A O 1
ATOM 678 N N . VAL A 1 88 ? -14.865 8.262 15.013 1.00 90.19 88 VAL A N 1
ATOM 679 C CA . VAL A 1 88 ? -16.052 8.783 14.310 1.00 90.19 88 VAL A CA 1
ATOM 680 C C . VAL A 1 88 ? -17.354 8.290 14.954 1.00 90.19 88 VAL A C 1
ATOM 682 O O . VAL A 1 88 ? -18.341 9.023 14.985 1.00 90.19 88 VAL A O 1
ATOM 685 N N . PHE A 1 89 ? -17.364 7.072 15.499 1.00 87.44 89 PHE A N 1
ATOM 686 C CA . PHE A 1 89 ? -18.546 6.419 16.066 1.00 87.44 89 PHE A CA 1
ATOM 687 C C . PHE A 1 89 ? -18.301 5.903 17.496 1.00 87.44 89 PHE A C 1
ATOM 689 O O . PHE A 1 89 ? -18.366 4.689 17.737 1.00 87.44 89 PHE A O 1
ATOM 696 N N . PRO A 1 90 ? -18.068 6.796 18.475 1.00 76.88 90 PRO A N 1
ATOM 697 C CA . PRO A 1 90 ? -17.822 6.377 19.849 1.00 76.88 90 PRO A CA 1
ATOM 698 C C . PRO A 1 90 ? -19.020 5.583 20.400 1.00 76.88 90 PRO A C 1
ATOM 700 O O . PRO A 1 90 ? -20.162 6.040 20.364 1.00 76.88 90 PRO A O 1
ATOM 703 N N . GLY A 1 91 ? -18.763 4.368 20.900 1.00 69.06 91 GLY A N 1
ATOM 704 C CA . GLY A 1 91 ? -19.756 3.526 21.585 1.00 69.06 91 GLY A CA 1
ATOM 705 C C . GLY A 1 91 ? -20.592 2.573 20.716 1.00 69.06 91 GLY A C 1
ATOM 706 O O . GLY A 1 91 ? -21.472 1.908 21.262 1.00 69.06 91 GLY A O 1
ATOM 707 N N . ARG A 1 92 ? -20.333 2.466 19.401 1.00 59.72 92 ARG A N 1
ATOM 708 C CA . ARG A 1 92 ? -20.997 1.486 18.507 1.00 59.72 92 ARG A CA 1
ATOM 709 C C . ARG A 1 92 ? -20.155 0.261 18.125 1.00 59.72 92 ARG A C 1
ATOM 711 O O . ARG A 1 92 ? -20.717 -0.669 17.559 1.00 59.72 92 ARG A O 1
ATOM 718 N N . SER A 1 93 ? -18.866 0.223 18.472 1.00 56.75 93 SER A N 1
ATOM 719 C CA . SER A 1 93 ? -18.061 -1.011 18.446 1.00 56.75 93 SER A CA 1
ATOM 720 C C . SER A 1 93 ? -18.399 -1.864 19.670 1.00 56.75 93 SER A C 1
ATOM 722 O O . SER A 1 93 ? -17.736 -1.778 20.702 1.00 56.75 93 SER A O 1
ATOM 724 N N . LYS A 1 94 ? -19.478 -2.637 19.587 1.00 50.75 94 LYS A N 1
ATOM 725 C CA . LYS A 1 94 ? -19.723 -3.796 20.449 1.00 50.75 94 LYS A CA 1
ATOM 726 C C . LYS A 1 94 ? -20.075 -4.981 19.574 1.00 50.75 94 LYS A C 1
ATOM 728 O O . LYS A 1 94 ? -20.866 -4.771 18.629 1.00 50.75 94 LYS A O 1
#

Foldseek 3Di:
DPPVLVPDPAAEDQDQVSCLVCLLVQGQYEYQHPDVVRVVVCVVLVGHYDPPDDDDPDPPPPPVCSSVSSVVSNVVSVVVVVVVCCVVDPPPPD

pLDDT: mean 82.23, std 12.03, range [42.97, 94.94]

Radius of gyration: 14.47 Å; chains: 1; bounding box: 34×28×39 Å